Protein AF-A0A971ND36-F1 (afdb_monomer)

Structure (mmCIF, N/CA/C/O backbone):
data_AF-A0A971ND36-F1
#
_entry.id   AF-A0A971ND36-F1
#
loop_
_atom_site.group_PDB
_atom_site.id
_atom_site.type_symbol
_atom_site.label_atom_id
_atom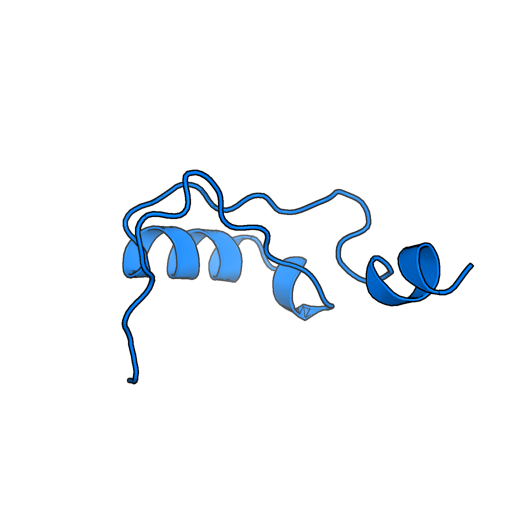_site.label_alt_id
_atom_site.label_comp_id
_atom_site.label_asym_id
_atom_site.label_entity_id
_atom_site.label_seq_id
_atom_site.pdbx_PDB_ins_code
_atom_site.Cartn_x
_atom_site.Cartn_y
_atom_site.Cartn_z
_atom_site.occupancy
_atom_site.B_iso_or_equiv
_atom_site.auth_seq_id
_atom_site.auth_comp_id
_atom_site.auth_asym_id
_ato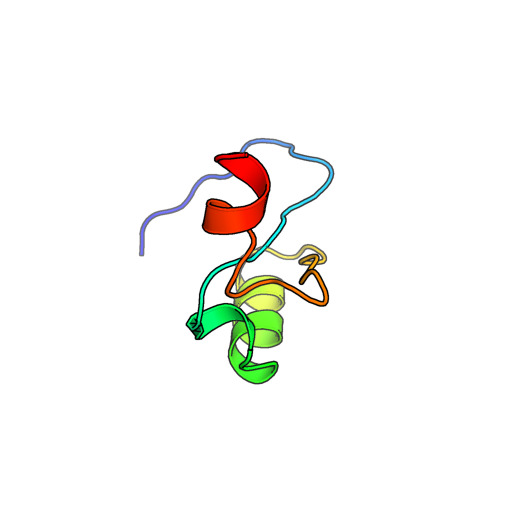m_site.auth_atom_id
_atom_site.pdbx_PDB_model_num
ATOM 1 N N . MET A 1 1 ? -1.402 2.983 18.648 1.00 48.88 1 MET A N 1
ATOM 2 C CA . MET A 1 1 ? -2.206 3.139 17.418 1.00 48.88 1 MET A CA 1
ATOM 3 C C . MET A 1 1 ? -2.502 4.618 17.267 1.00 48.88 1 MET A C 1
ATOM 5 O O . MET A 1 1 ? -3.040 5.183 18.208 1.00 48.88 1 MET A O 1
ATOM 9 N N . VAL A 1 2 ? -2.091 5.269 16.177 1.00 45.72 2 VAL A N 1
ATOM 10 C CA . VAL A 1 2 ? -2.438 6.682 15.953 1.00 45.72 2 VAL A CA 1
ATOM 11 C C . VAL A 1 2 ? -3.122 6.800 14.602 1.00 45.72 2 VAL A C 1
ATOM 13 O O . VAL A 1 2 ? -2.559 6.406 13.586 1.00 45.72 2 VAL A O 1
ATOM 16 N N . GLY A 1 3 ? -4.351 7.312 14.624 1.00 68.62 3 GLY A N 1
ATOM 17 C CA . GLY A 1 3 ? -5.173 7.563 13.451 1.00 68.62 3 GLY A CA 1
ATOM 18 C C . GLY A 1 3 ? -5.697 8.996 13.436 1.00 68.62 3 GLY A C 1
ATOM 19 O O . GLY A 1 3 ? -6.009 9.558 14.480 1.00 68.62 3 GLY A O 1
ATOM 20 N N . ARG A 1 4 ? -5.806 9.570 12.237 1.00 62.97 4 ARG A N 1
ATOM 21 C CA . ARG A 1 4 ? -7.057 10.096 11.664 1.00 62.97 4 ARG A CA 1
ATOM 22 C C . ARG A 1 4 ? -6.765 10.504 10.219 1.00 62.97 4 ARG A C 1
ATOM 24 O O . ARG A 1 4 ? -6.104 11.510 9.975 1.00 62.97 4 ARG A O 1
ATOM 31 N N . LEU A 1 5 ? -7.281 9.726 9.273 1.00 63.38 5 LEU A N 1
ATOM 32 C CA . LEU A 1 5 ? -7.361 10.123 7.870 1.00 63.38 5 LEU A CA 1
ATOM 33 C C . LEU A 1 5 ? -8.585 11.037 7.681 1.00 63.38 5 LEU A C 1
ATOM 35 O O . LEU A 1 5 ? -9.660 10.776 8.218 1.00 63.38 5 LEU A O 1
ATOM 39 N N . ARG A 1 6 ? -8.381 12.154 6.975 1.00 66.62 6 ARG A N 1
ATOM 40 C CA . ARG A 1 6 ? -9.430 13.050 6.445 1.00 66.62 6 ARG A CA 1
ATOM 41 C C . ARG A 1 6 ? -10.120 12.369 5.242 1.00 66.62 6 ARG A C 1
ATOM 43 O O . ARG A 1 6 ? -9.630 11.313 4.846 1.00 66.62 6 ARG A O 1
ATOM 50 N N . PRO A 1 7 ? -11.223 12.894 4.659 1.00 61.53 7 PRO A N 1
ATOM 51 C CA . PRO A 1 7 ? -11.902 12.198 3.567 1.00 61.53 7 PRO A CA 1
ATOM 52 C C . PRO A 1 7 ?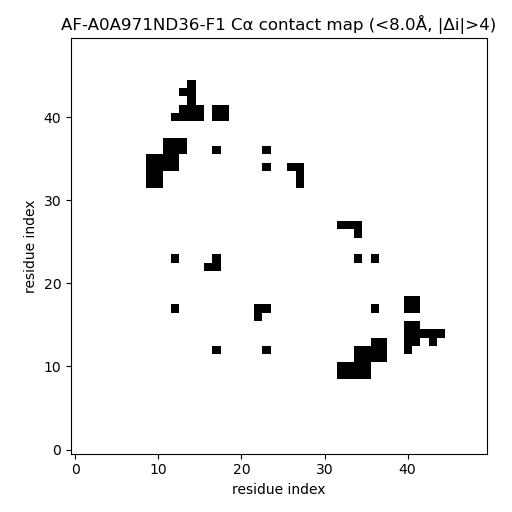 -11.035 12.266 2.307 1.00 61.53 7 PRO A C 1
ATOM 54 O O . PRO A 1 7 ? -11.119 13.198 1.516 1.00 61.53 7 PRO A O 1
ATOM 57 N N . PHE A 1 8 ? -10.143 11.294 2.164 1.00 66.12 8 PHE A N 1
ATOM 58 C CA . PHE A 1 8 ? -9.454 11.010 0.921 1.00 66.12 8 PHE A CA 1
ATOM 59 C C . PHE A 1 8 ? -10.269 9.937 0.216 1.00 66.12 8 PHE A C 1
ATOM 61 O O . PHE A 1 8 ? -10.537 8.888 0.794 1.00 66.12 8 PHE A O 1
ATOM 68 N N . GLU A 1 9 ? -10.667 10.194 -1.026 1.00 70.44 9 GLU A N 1
ATOM 69 C CA . GLU A 1 9 ? -11.438 9.224 -1.812 1.00 70.44 9 GLU A CA 1
ATOM 70 C C . GLU A 1 9 ? -10.650 7.931 -2.070 1.00 70.44 9 GLU A C 1
ATOM 72 O O . GLU A 1 9 ? -11.248 6.893 -2.343 1.00 70.44 9 GLU A O 1
ATOM 77 N N . ARG A 1 10 ? -9.308 7.982 -2.013 1.00 82.50 10 ARG A N 1
ATOM 78 C CA . ARG A 1 10 ? -8.419 6.858 -2.335 1.00 82.50 10 ARG A CA 1
ATOM 79 C C . ARG A 1 10 ? -7.151 6.864 -1.491 1.00 82.50 10 ARG A C 1
ATOM 81 O O . ARG A 1 10 ? -6.529 7.908 -1.300 1.00 82.50 10 ARG A O 1
ATOM 88 N N . VAL A 1 11 ? -6.728 5.674 -1.069 1.00 90.00 11 VAL A N 1
ATOM 89 C CA . VAL A 1 11 ? -5.455 5.434 -0.378 1.00 90.00 11 VAL A CA 1
ATOM 90 C C . VAL A 1 11 ? -4.569 4.558 -1.255 1.00 90.00 11 VAL A C 1
ATOM 92 O O . VAL A 1 11 ? -5.005 3.513 -1.730 1.00 90.00 11 VAL A O 1
ATOM 95 N N . ALA A 1 12 ? -3.321 4.977 -1.467 1.00 92.19 12 ALA A N 1
ATOM 96 C CA . ALA A 1 12 ? -2.309 4.179 -2.153 1.00 92.19 12 ALA A CA 1
ATOM 97 C C . ALA A 1 12 ? -1.276 3.651 -1.149 1.00 92.19 12 ALA A C 1
ATOM 99 O O . ALA A 1 12 ? -0.756 4.413 -0.334 1.00 92.19 12 ALA A O 1
ATOM 100 N N . PHE A 1 13 ? -0.953 2.360 -1.234 1.00 94.44 13 PHE A N 1
ATOM 101 C CA . PHE A 1 13 ? 0.042 1.698 -0.394 1.00 94.44 13 PHE A CA 1
ATOM 102 C C . PHE A 1 13 ? 1.246 1.262 -1.236 1.00 94.44 13 PHE A C 1
ATOM 104 O O . PHE A 1 13 ? 1.122 0.507 -2.203 1.00 94.44 13 PHE A O 1
ATOM 111 N N . THR A 1 14 ? 2.425 1.784 -0.894 1.00 94.75 14 THR A N 1
ATOM 112 C CA . THR A 1 14 ? 3.676 1.593 -1.643 1.00 94.75 14 THR A CA 1
ATOM 113 C C . THR A 1 14 ? 4.835 1.220 -0.712 1.00 94.75 14 THR A C 1
ATOM 115 O O . THR A 1 14 ? 4.694 1.202 0.510 1.00 94.75 14 THR A O 1
ATOM 118 N N . GLY A 1 15 ? 5.988 0.877 -1.292 1.00 92.62 15 GLY A N 1
ATOM 119 C CA . GLY A 1 15 ? 7.159 0.361 -0.581 1.00 92.62 15 GLY A CA 1
ATOM 120 C C . GLY A 1 15 ? 7.225 -1.170 -0.562 1.00 92.62 15 GLY A C 1
ATOM 121 O O . GLY A 1 15 ? 6.356 -1.859 -1.094 1.00 92.62 15 GLY A O 1
ATOM 122 N N . GLY A 1 16 ? 8.281 -1.724 0.042 1.00 92.31 16 GLY A N 1
ATOM 123 C CA . GLY A 1 16 ? 8.511 -3.177 0.064 1.00 92.31 16 GLY A CA 1
ATOM 124 C C . GLY A 1 16 ? 7.427 -3.962 0.811 1.00 92.31 16 GLY A C 1
ATOM 125 O O . GLY A 1 16 ? 7.043 -5.047 0.378 1.00 92.31 16 GLY A O 1
ATOM 126 N N . ALA A 1 17 ? 6.876 -3.385 1.884 1.00 93.69 17 ALA A N 1
ATOM 127 C CA . ALA A 1 17 ? 5.802 -3.997 2.668 1.00 93.69 17 ALA A CA 1
ATOM 128 C C . ALA A 1 17 ? 4.502 -4.175 1.864 1.00 93.69 17 ALA A C 1
ATOM 130 O O . ALA A 1 17 ? 3.754 -5.119 2.107 1.00 93.69 17 ALA A O 1
ATOM 131 N N . ALA A 1 18 ? 4.269 -3.327 0.857 1.00 95.25 18 ALA A N 1
ATOM 132 C CA . ALA A 1 18 ? 3.084 -3.383 0.007 1.00 95.25 18 ALA A CA 1
ATOM 133 C C . ALA A 1 18 ? 3.053 -4.593 -0.945 1.00 95.25 18 ALA A C 1
ATOM 135 O O . ALA A 1 18 ? 2.072 -4.778 -1.652 1.00 95.25 18 ALA A O 1
ATOM 136 N N . ARG A 1 19 ? 4.095 -5.438 -0.972 1.00 94.12 19 ARG A N 1
ATOM 137 C CA . ARG A 1 19 ? 4.069 -6.735 -1.676 1.00 94.12 19 ARG A CA 1
ATOM 138 C C . ARG A 1 19 ? 3.336 -7.835 -0.920 1.00 94.12 19 ARG A C 1
ATOM 140 O O . ARG A 1 19 ? 3.070 -8.884 -1.494 1.00 94.12 19 ARG A O 1
ATOM 147 N N . ASN A 1 20 ? 3.098 -7.636 0.370 1.00 95.31 20 ASN A N 1
ATOM 148 C CA . ASN A 1 20 ? 2.391 -8.602 1.184 1.00 95.31 20 ASN A CA 1
ATOM 149 C C . ASN A 1 20 ? 0.891 -8.294 1.124 1.00 95.31 20 ASN A C 1
ATOM 151 O O . ASN A 1 20 ? 0.426 -7.343 1.757 1.00 95.31 20 ASN A O 1
ATOM 155 N N . ASP A 1 21 ? 0.142 -9.112 0.385 1.00 93.50 21 ASP A N 1
ATOM 156 C CA . ASP A 1 21 ? -1.310 -8.951 0.247 1.00 93.50 21 ASP A CA 1
ATOM 157 C C . ASP A 1 21 ? -2.043 -9.035 1.594 1.00 93.50 21 ASP A C 1
ATOM 159 O O . ASP A 1 21 ? -3.012 -8.313 1.820 1.00 93.50 21 ASP A O 1
ATOM 163 N N . SER A 1 22 ? -1.543 -9.813 2.557 1.00 96.00 22 SER A N 1
ATOM 164 C CA . SER A 1 22 ? -2.126 -9.857 3.903 1.00 96.00 22 SER A CA 1
ATOM 165 C C . SER A 1 22 ? -1.992 -8.519 4.635 1.00 96.00 22 SER A C 1
ATOM 167 O O . SER A 1 22 ? -2.878 -8.153 5.407 1.00 96.00 22 SER A O 1
ATOM 169 N N . LEU A 1 23 ? -0.917 -7.757 4.390 1.00 95.56 23 LEU A N 1
ATOM 170 C CA . LEU A 1 23 ? -0.772 -6.406 4.945 1.00 95.56 23 LEU A CA 1
ATOM 171 C C . LEU A 1 23 ? -1.717 -5.414 4.272 1.00 95.56 23 LEU A C 1
ATOM 173 O O . LEU A 1 23 ? -2.262 -4.559 4.966 1.00 95.56 23 LEU A O 1
ATOM 177 N N . ARG A 1 24 ? -1.955 -5.549 2.960 1.00 94.62 24 ARG A N 1
ATOM 178 C CA . ARG A 1 24 ? -2.993 -4.782 2.259 1.00 94.62 24 ARG A CA 1
ATOM 179 C C . ARG A 1 24 ? -4.360 -5.038 2.895 1.00 94.62 24 ARG A C 1
ATOM 181 O O . ARG A 1 24 ? -5.003 -4.080 3.302 1.00 94.62 24 ARG A O 1
ATOM 188 N N . HIS A 1 25 ? -4.765 -6.297 3.046 1.00 94.88 25 HIS A N 1
ATOM 189 C CA . HIS A 1 25 ? -6.060 -6.642 3.643 1.00 94.88 25 HIS A CA 1
ATOM 190 C C . HIS A 1 25 ? -6.186 -6.190 5.100 1.00 94.88 25 HIS A C 1
ATOM 192 O O . HIS A 1 25 ? -7.225 -5.681 5.513 1.00 94.88 25 HIS A O 1
ATOM 198 N N . CYS A 1 26 ? -5.117 -6.324 5.888 1.00 95.12 26 CYS A N 1
ATOM 199 C CA . CYS A 1 26 ? -5.085 -5.800 7.251 1.00 95.12 26 CYS A CA 1
ATOM 200 C C . CYS A 1 26 ? -5.288 -4.275 7.264 1.00 95.12 26 CYS A C 1
ATOM 202 O O . CYS A 1 26 ? -6.068 -3.758 8.062 1.00 95.12 26 CYS A O 1
ATOM 204 N N . LEU A 1 27 ? -4.634 -3.559 6.346 1.00 92.06 27 LEU A N 1
ATOM 205 C CA . LEU A 1 27 ? -4.757 -2.112 6.223 1.00 92.06 27 LEU A CA 1
ATOM 206 C C . LEU A 1 27 ? -6.156 -1.691 5.745 1.00 92.06 27 LEU A C 1
ATOM 208 O O . LEU A 1 27 ? -6.723 -0.769 6.320 1.00 92.06 27 LEU A O 1
ATOM 212 N N . GLU A 1 28 ? -6.743 -2.391 4.771 1.00 92.38 28 GLU A N 1
ATOM 213 C CA . GLU A 1 28 ? -8.134 -2.194 4.327 1.00 92.38 28 GLU A CA 1
ATOM 214 C C . GLU A 1 28 ? -9.117 -2.353 5.498 1.00 92.38 28 GLU A C 1
ATOM 216 O O . GLU A 1 28 ? -9.976 -1.496 5.700 1.00 92.38 28 GLU A O 1
ATOM 221 N N . ASN A 1 29 ? -8.937 -3.382 6.334 1.00 93.00 29 ASN A N 1
ATOM 222 C CA . ASN A 1 29 ? -9.775 -3.620 7.514 1.00 93.00 29 ASN A CA 1
ATOM 223 C C . ASN A 1 29 ? -9.645 -2.514 8.571 1.00 93.00 29 ASN A C 1
ATOM 225 O O . ASN A 1 29 ? -10.634 -2.133 9.193 1.00 93.00 29 ASN A O 1
ATOM 229 N N . VAL A 1 30 ? -8.432 -1.995 8.786 1.00 90.56 30 VAL A N 1
ATOM 230 C CA . VAL A 1 30 ? -8.185 -0.908 9.748 1.00 90.56 30 VAL A CA 1
ATOM 231 C C . VAL A 1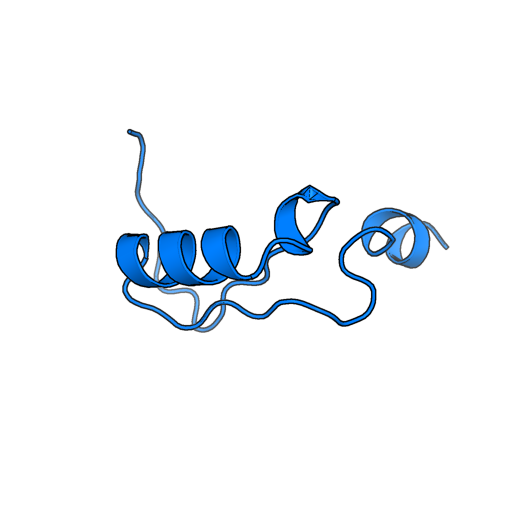 30 ? -8.732 0.428 9.240 1.00 90.56 30 VAL A C 1
ATOM 233 O O . VAL A 1 30 ? -9.204 1.238 10.037 1.00 90.56 30 VAL A O 1
ATOM 236 N N . LEU A 1 31 ? -8.654 0.674 7.931 1.00 87.31 31 LEU A N 1
ATOM 237 C CA . LEU A 1 31 ? -9.082 1.930 7.317 1.00 87.31 31 LEU A CA 1
ATOM 238 C C . LEU A 1 31 ? -10.570 1.953 6.945 1.00 87.31 31 LEU A C 1
ATOM 240 O O . LEU A 1 31 ? -11.132 3.036 6.795 1.00 87.31 31 LEU A O 1
ATOM 244 N N . GLY A 1 32 ? -11.205 0.788 6.786 1.00 88.00 32 GLY A N 1
ATOM 245 C CA . GLY A 1 32 ? -12.579 0.675 6.296 1.00 88.00 32 GLY A CA 1
ATOM 246 C C . GLY A 1 32 ? -12.740 1.142 4.846 1.00 88.00 32 GLY A C 1
ATOM 247 O O . GLY A 1 32 ? -13.819 1.588 4.463 1.00 88.00 32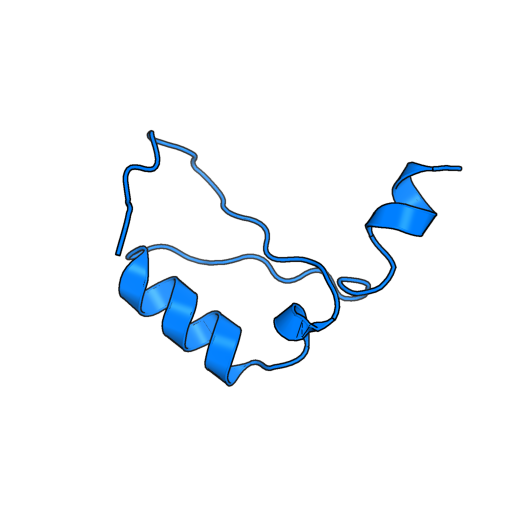 GLY A O 1
ATOM 248 N N . MET A 1 33 ? -11.667 1.097 4.051 1.00 87.81 33 MET A N 1
ATOM 249 C 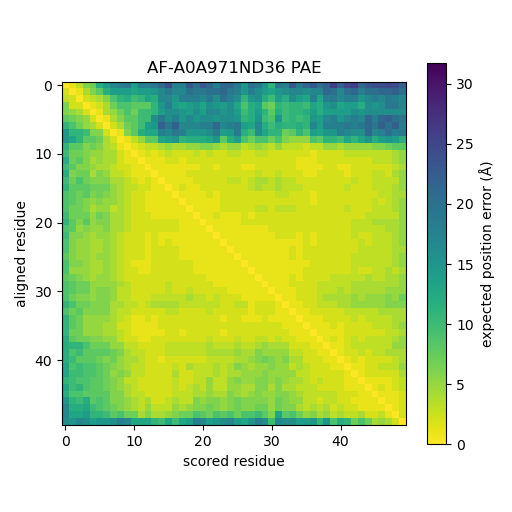CA . MET A 1 33 ? -11.641 1.592 2.674 1.00 87.81 33 MET A CA 1
ATOM 250 C C . MET A 1 33 ? -10.712 0.758 1.794 1.00 87.81 33 MET A C 1
ATOM 252 O O . MET A 1 33 ? -9.776 0.131 2.289 1.00 87.81 33 MET A O 1
ATOM 256 N N . GLU A 1 34 ? -10.953 0.788 0.484 1.00 89.69 34 GLU A N 1
ATOM 257 C CA . GLU A 1 34 ? -10.081 0.132 -0.489 1.00 89.69 34 GLU A CA 1
ATOM 258 C C . GLU A 1 34 ? -8.678 0.757 -0.483 1.00 89.69 34 GLU A C 1
ATOM 260 O O . GLU A 1 34 ? -8.516 1.983 -0.489 1.00 89.69 34 GLU A O 1
ATOM 265 N N . VAL A 1 35 ? -7.658 -0.104 -0.520 1.00 92.62 35 VAL A N 1
ATOM 266 C CA . VAL A 1 35 ? -6.256 0.297 -0.623 1.00 92.62 35 VAL A C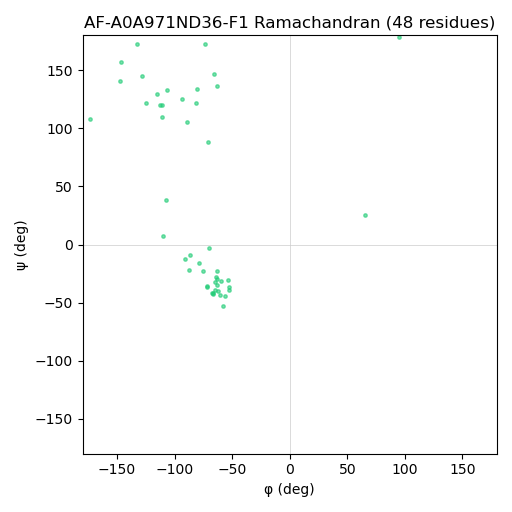A 1
ATOM 267 C C . VAL A 1 35 ? -5.706 -0.106 -1.988 1.00 92.62 35 VAL A C 1
ATOM 269 O O . VAL A 1 35 ? -5.632 -1.283 -2.341 1.00 92.62 35 VAL A O 1
ATOM 272 N N . LEU A 1 36 ? -5.245 0.882 -2.749 1.00 94.25 36 LEU A N 1
ATOM 273 C CA . LEU A 1 36 ? -4.617 0.681 -4.048 1.00 94.25 36 LEU A CA 1
ATOM 274 C C . LEU A 1 36 ? -3.149 0.287 -3.872 1.00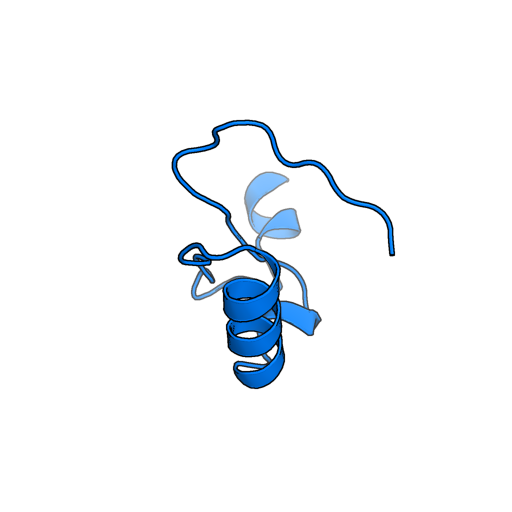 94.25 36 LEU A C 1
ATOM 276 O O . LEU A 1 36 ? -2.351 1.052 -3.331 1.00 94.25 36 LEU A O 1
ATOM 280 N N . VAL A 1 37 ? -2.766 -0.876 -4.398 1.00 94.81 37 VAL A N 1
ATOM 281 C CA . VAL A 1 37 ? -1.367 -1.323 -4.453 1.00 94.81 37 VAL A CA 1
ATOM 282 C C . VAL A 1 37 ? -0.896 -1.317 -5.912 1.00 94.81 37 VAL A C 1
ATOM 284 O O . VAL A 1 37 ? -1.347 -2.141 -6.711 1.00 94.81 37 VAL A O 1
ATOM 287 N N . PRO A 1 38 ? 0.003 -0.399 -6.312 1.00 91.06 38 PRO A N 1
ATOM 288 C CA . PRO A 1 38 ? 0.531 -0.372 -7.672 1.00 91.06 38 PRO A CA 1
ATOM 289 C C . PRO A 1 38 ? 1.369 -1.617 -7.989 1.00 91.06 38 PRO A C 1
ATOM 291 O O . PRO A 1 38 ? 2.137 -2.081 -7.150 1.00 91.06 38 PRO A O 1
ATOM 294 N N . LYS A 1 39 ? 1.352 -2.084 -9.248 1.00 90.44 39 LYS A N 1
ATOM 295 C CA . LYS A 1 39 ? 2.190 -3.220 -9.704 1.00 90.44 39 LYS A CA 1
ATOM 296 C C . LYS A 1 39 ? 3.688 -3.034 -9.414 1.00 90.44 39 LYS A C 1
ATOM 298 O O . LYS A 1 39 ? 4.409 -4.003 -9.216 1.00 90.44 39 LYS A O 1
ATOM 303 N N . LYS A 1 40 ? 4.159 -1.782 -9.404 1.00 91.31 40 LYS A N 1
ATOM 304 C CA . LYS A 1 40 ? 5.544 -1.388 -9.101 1.00 91.31 40 LYS A CA 1
ATOM 305 C C . LYS A 1 40 ? 5.659 -0.714 -7.722 1.00 91.31 40 LYS A C 1
ATOM 307 O O . LYS A 1 40 ? 6.408 0.245 -7.565 1.00 91.31 40 LYS A O 1
ATOM 312 N N . CYS A 1 41 ? 4.910 -1.189 -6.722 1.00 89.69 41 CYS A N 1
ATOM 313 C CA . CYS A 1 41 ? 4.839 -0.586 -5.383 1.00 89.69 41 CYS A CA 1
ATOM 314 C C . CYS A 1 41 ? 6.217 -0.365 -4.729 1.00 89.69 41 CYS A C 1
ATOM 316 O O . CYS A 1 41 ? 6.429 0.667 -4.099 1.00 89.69 41 CYS A O 1
ATOM 318 N N . GLN A 1 42 ? 7.173 -1.273 -4.940 1.00 91.12 42 GLN A N 1
ATOM 319 C CA . GLN A 1 42 ? 8.527 -1.197 -4.374 1.00 91.12 42 GLN A CA 1
ATOM 320 C C . GLN A 1 42 ? 9.452 -0.167 -5.052 1.00 91.12 42 GLN A C 1
ATOM 322 O O . GLN A 1 42 ? 10.409 0.283 -4.431 1.00 91.12 42 GLN A O 1
ATOM 327 N N . THR A 1 43 ? 9.188 0.213 -6.307 1.00 90.94 43 THR A N 1
ATOM 328 C CA . THR A 1 43 ? 10.007 1.183 -7.059 1.00 90.94 43 THR A CA 1
ATOM 329 C C . THR A 1 43 ? 9.295 2.510 -7.291 1.00 90.94 43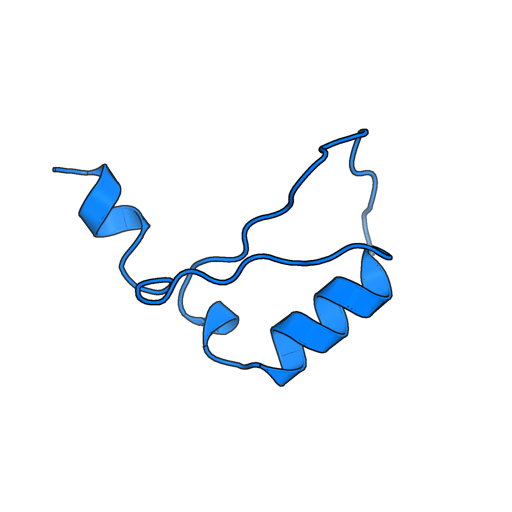 THR A C 1
ATOM 331 O O . THR A 1 43 ? 9.834 3.363 -7.986 1.00 90.94 43 THR A O 1
ATOM 334 N N . ALA A 1 44 ? 8.121 2.724 -6.686 1.00 90.25 44 ALA A N 1
ATOM 335 C CA . ALA A 1 44 ? 7.354 3.962 -6.830 1.00 90.25 44 ALA A CA 1
ATOM 336 C C . ALA A 1 44 ? 8.191 5.220 -6.522 1.00 90.25 44 ALA A C 1
ATOM 338 O O . ALA A 1 44 ? 8.097 6.201 -7.249 1.00 90.25 44 ALA A O 1
ATOM 339 N N . GLY A 1 45 ? 9.064 5.163 -5.507 1.00 87.44 45 GLY A N 1
ATOM 340 C CA . GLY A 1 45 ? 9.979 6.263 -5.183 1.00 87.44 45 GLY A CA 1
ATOM 341 C C . GLY A 1 45 ? 11.042 6.519 -6.257 1.00 87.44 45 GLY A C 1
ATOM 342 O O . GLY A 1 45 ? 11.283 7.666 -6.603 1.00 87.44 45 GLY A O 1
ATOM 343 N N . VAL A 1 46 ? 11.631 5.462 -6.832 1.00 92.12 46 VAL A N 1
ATOM 344 C CA . VAL A 1 46 ? 12.611 5.588 -7.930 1.00 92.12 46 VAL A CA 1
ATOM 345 C C . VAL A 1 46 ? 11.942 6.138 -9.189 1.00 92.12 46 VAL A C 1
ATOM 347 O O . VAL A 1 46 ? 12.489 7.023 -9.830 1.00 92.12 46 VAL A O 1
ATOM 350 N N . LEU A 1 47 ? 10.740 5.651 -9.511 1.00 90.69 47 LEU A N 1
ATOM 351 C CA . LEU A 1 47 ? 9.957 6.118 -10.659 1.00 90.69 47 LEU A CA 1
ATOM 352 C C . LEU A 1 47 ? 9.559 7.595 -10.552 1.00 90.69 47 LEU A C 1
ATOM 354 O O . LEU A 1 47 ? 9.377 8.234 -11.576 1.00 90.69 47 LEU A O 1
ATOM 358 N N . GLY A 1 48 ? 9.377 8.119 -9.337 1.00 85.38 48 GLY A N 1
ATOM 359 C CA . GLY A 1 48 ? 9.038 9.527 -9.116 1.00 85.38 48 GLY A CA 1
ATOM 360 C C . GLY A 1 48 ? 10.245 10.463 -9.027 1.00 85.38 48 GLY A C 1
ATOM 361 O O . GLY A 1 48 ? 10.056 11.672 -8.963 1.00 85.38 48 GLY A O 1
ATOM 362 N N . ALA A 1 49 ? 11.464 9.921 -8.974 1.00 89.00 49 ALA A N 1
ATOM 363 C CA . ALA A 1 49 ? 12.698 10.702 -8.891 1.00 89.00 49 ALA A CA 1
ATOM 364 C C . ALA A 1 49 ? 13.302 11.034 -10.270 1.00 89.00 49 ALA A C 1
ATOM 366 O O . ALA A 1 49 ? 14.221 11.847 -10.341 1.00 89.00 49 ALA A O 1
ATOM 367 N N . THR A 1 50 ? 12.815 10.385 -11.332 1.00 62.00 50 THR A N 1
ATOM 368 C CA . THR A 1 50 ? 13.201 10.596 -12.739 1.00 62.00 50 THR A CA 1
ATOM 369 C C . THR A 1 50 ? 12.227 11.522 -13.442 1.00 62.00 50 THR A C 1
ATOM 371 O O . THR A 1 50 ? 12.698 12.393 -14.200 1.00 62.00 50 THR A O 1
#

Sequence (50 aa):
MVGRLRPFERVAFTGGAARNDSLRHCLENVLGMEVLVPKKCQTAGVLGAT

Secondary structure (DSSP, 8-state):
--------S-EE--SGGGG-HHHHHHHHHHHTS-EE--TTGGGHHHHTT-

Foldseek 3Di:
DDDDDDPDVAAEAAAPVLVDVVVQVVVCVVVVHHYHYDPPRRCPVVVVVD

Nearest PDB structures (foldseek):
  5w6m-assembly1_A  TM=4.818E-01  e=5.691E+00  Homo sapiens

Mean predicted aligned error: 5.27 Å

pLDDT: mean 85.7, std 12.8, range [45.72, 96.0]

Solvent-accessible surface area (backbone atoms only — not comparable to full-atom values): 3279 Å² total; per-residue (Å²): 140,89,84,81,85,72,100,62,98,71,46,78,43,60,35,72,69,49,73,39,61,68,54,50,54,52,48,23,67,75,67,74,45,76,65,44,62,55,100,55,20,65,44,49,69,64,68,71,73,113

Radius of gyration: 11.79 Å; Cα contacts (8 Å, |Δi|>4): 45; chains: 1; bounding box: 26×23×30 Å